Protein AF-A0A970Q7R3-F1 (afdb_monomer)

Radius of gyration: 31.43 Å; Cα contacts (8 Å, |Δi|>4): 121; chains: 1; bounding box: 67×38×110 Å

Mean predicted aligned error: 14.88 Å

Sequence (157 aa):
MLRWTADAVAFYLALYLVDSVVGGGFKIGAVWVAAVLAVILGLLNSLVRPLYRLKTKPGLAISEAIVTVLINVLVIQIFIWAGAPLSATGVVWVFAMAAFLTVLGGVINWLIGFNKKETPASRAREQRAARMQQPAARRGAEQAPDGRGAKAKQTVD

Secondary structure (DSSP, 8-state):
-HHHHHHHHHHHHHHHHHHHHHTTSEEES-HHHHHHHHHHHHHHHHHS--STTTTT-HHHHHHHHHHHHHHHHHHHHHHHHTT-SEEESSHHHHHHHHHHHHHHHHHHHHHHHTS----HHHHHHHHHHHHHHHHHHHHHHS---------------

Solvent-accessible surface area (backbone atoms only — not comparable to full-atom values): 8967 Å² total; per-residue (Å²): 106,71,65,36,53,51,37,19,53,49,40,30,53,48,50,52,48,46,37,68,68,52,77,65,45,41,43,67,76,37,73,67,56,43,48,52,49,10,48,53,49,13,48,54,55,60,66,52,79,74,63,85,47,45,86,81,41,51,70,63,46,50,53,51,50,52,50,49,27,52,51,42,30,50,53,53,49,49,41,43,73,70,66,44,61,42,50,56,75,42,71,68,44,44,48,52,50,18,46,49,53,44,51,52,45,50,50,51,49,49,61,60,57,66,65,73,71,78,52,68,66,54,57,54,49,50,52,50,52,55,58,70,60,54,68,63,68,58,59,66,70,73,64,64,77,82,82,77,71,92,81,88,86,81,79,88,131

Structure (mmCIF, N/CA/C/O backbone):
data_AF-A0A970Q7R3-F1
#
_entry.id   AF-A0A970Q7R3-F1
#
loop_
_atom_site.group_PDB
_atom_site.id
_atom_site.type_symbol
_atom_site.label_atom_id
_atom_site.label_alt_id
_atom_site.label_comp_id
_atom_site.label_asym_id
_atom_site.label_entity_id
_atom_site.label_seq_id
_atom_site.pdbx_PDB_ins_code
_atom_site.Cartn_x
_atom_site.Cartn_y
_atom_site.Cartn_z
_atom_site.occupancy
_atom_site.B_iso_or_equiv
_atom_site.auth_seq_id
_atom_site.auth_comp_id
_atom_site.auth_asym_id
_atom_site.auth_atom_id
_atom_site.pdbx_PDB_model_num
ATOM 1 N N . MET A 1 1 ? -5.370 -12.979 11.273 1.00 66.44 1 MET A N 1
ATOM 2 C CA . MET A 1 1 ? -5.081 -13.907 10.164 1.00 66.44 1 MET A CA 1
ATOM 3 C C . MET A 1 1 ? -5.930 -13.600 8.941 1.00 66.44 1 MET A C 1
ATOM 5 O O . MET A 1 1 ? -5.348 -13.116 7.989 1.00 66.44 1 MET A O 1
ATOM 9 N N . LEU A 1 2 ? -7.267 -13.713 8.983 1.00 71.31 2 LEU A N 1
ATOM 10 C CA . LEU A 1 2 ? -8.124 -13.443 7.808 1.00 71.31 2 LEU A CA 1
ATOM 11 C C . LEU A 1 2 ? -7.896 -12.063 7.147 1.00 71.31 2 LEU A C 1
ATOM 13 O O . LEU A 1 2 ? -7.827 -11.975 5.928 1.00 71.31 2 LEU A O 1
ATOM 17 N N . ARG A 1 3 ? -7.717 -11.001 7.951 1.00 71.81 3 ARG A N 1
ATOM 18 C CA . ARG A 1 3 ? -7.424 -9.644 7.450 1.00 71.81 3 ARG A CA 1
ATOM 19 C C . ARG A 1 3 ? -6.113 -9.570 6.667 1.00 71.81 3 ARG A C 1
ATOM 21 O O . ARG A 1 3 ? -6.100 -9.078 5.553 1.00 71.81 3 ARG A O 1
ATOM 28 N N . TRP A 1 4 ? -5.050 -10.130 7.236 1.00 78.19 4 TRP A N 1
ATOM 29 C CA . TRP A 1 4 ? -3.740 -10.176 6.594 1.00 78.19 4 TRP A CA 1
ATOM 30 C C . TRP A 1 4 ? -3.781 -10.943 5.269 1.00 78.19 4 TRP A C 1
ATOM 32 O O . TRP A 1 4 ? -3.223 -10.483 4.281 1.00 78.19 4 TRP A O 1
ATOM 42 N N . THR A 1 5 ? -4.481 -12.081 5.223 1.00 77.62 5 THR A N 1
ATOM 43 C CA . THR A 1 5 ? -4.635 -12.852 3.982 1.00 77.62 5 THR A CA 1
ATOM 44 C C . THR A 1 5 ? -5.401 -12.060 2.924 1.00 77.62 5 THR A C 1
ATOM 46 O O . THR A 1 5 ? -4.999 -12.062 1.767 1.00 77.62 5 THR A O 1
ATOM 49 N N . ALA A 1 6 ? -6.464 -11.347 3.310 1.00 77.81 6 ALA A N 1
ATOM 50 C CA . ALA A 1 6 ? -7.208 -10.483 2.396 1.00 77.81 6 ALA A CA 1
ATOM 51 C C . ALA A 1 6 ? -6.340 -9.332 1.856 1.00 77.81 6 ALA A C 1
ATOM 53 O O . ALA A 1 6 ? -6.348 -9.094 0.651 1.00 77.81 6 ALA A O 1
ATOM 54 N N . ASP A 1 7 ? -5.553 -8.679 2.718 1.00 78.38 7 ASP A N 1
ATOM 55 C CA . ASP A 1 7 ? -4.621 -7.617 2.318 1.00 78.38 7 ASP A CA 1
ATOM 56 C C . ASP A 1 7 ? -3.546 -8.153 1.359 1.00 78.38 7 ASP A C 1
ATOM 58 O O . ASP A 1 7 ? -3.303 -7.566 0.307 1.00 78.38 7 ASP A O 1
ATOM 62 N N . ALA A 1 8 ? -2.947 -9.306 1.671 1.00 79.62 8 ALA A N 1
ATOM 63 C CA . ALA A 1 8 ? -1.937 -9.933 0.823 1.00 79.62 8 ALA A CA 1
ATOM 64 C C . ALA A 1 8 ? -2.503 -10.328 -0.552 1.00 79.62 8 ALA A C 1
ATOM 66 O O . ALA A 1 8 ? -1.908 -10.019 -1.581 1.00 79.62 8 ALA A O 1
ATOM 67 N N . VAL A 1 9 ? -3.678 -10.963 -0.602 1.00 82.38 9 VAL A N 1
ATOM 68 C CA . VAL A 1 9 ? -4.317 -11.329 -1.878 1.00 82.38 9 VAL A CA 1
ATOM 69 C C . VAL A 1 9 ? -4.673 -10.081 -2.685 1.00 82.38 9 VAL A C 1
ATOM 71 O O . VAL A 1 9 ? -4.418 -10.031 -3.887 1.00 82.38 9 VAL A O 1
ATOM 74 N N . ALA A 1 10 ? -5.214 -9.050 -2.039 1.00 81.44 10 ALA A N 1
ATOM 75 C CA . ALA A 1 10 ? -5.575 -7.819 -2.723 1.00 81.44 10 ALA A CA 1
ATOM 76 C C . ALA A 1 10 ? -4.354 -7.070 -3.265 1.00 81.44 10 ALA A C 1
ATOM 78 O O . ALA A 1 10 ? -4.403 -6.581 -4.389 1.00 81.44 10 ALA A O 1
ATOM 79 N N . PHE A 1 11 ? -3.250 -7.011 -2.518 1.00 82.38 11 PHE A N 1
ATOM 80 C CA . PHE A 1 11 ? -2.015 -6.394 -3.001 1.00 82.38 11 PHE A CA 1
ATOM 81 C C . PHE A 1 11 ? -1.381 -7.165 -4.146 1.00 82.38 11 PHE A C 1
ATOM 83 O O . PHE A 1 11 ? -0.895 -6.541 -5.085 1.00 82.38 11 PHE A O 1
ATOM 90 N N . TYR A 1 12 ? -1.442 -8.495 -4.122 1.00 83.44 12 TYR A N 1
ATOM 91 C CA . TYR A 1 12 ? -0.996 -9.306 -5.250 1.00 83.44 12 TYR A CA 1
ATOM 92 C C . TYR A 1 12 ? -1.803 -8.988 -6.516 1.00 83.44 12 TYR A C 1
ATOM 94 O O . TYR A 1 12 ? -1.229 -8.688 -7.562 1.00 83.44 12 TYR A O 1
ATOM 102 N N . LEU A 1 13 ? -3.136 -8.975 -6.405 1.00 82.94 13 LEU A N 1
ATOM 103 C CA . LEU A 1 13 ? -4.022 -8.638 -7.522 1.00 82.94 13 LEU A CA 1
ATOM 104 C C . LEU A 1 13 ? -3.825 -7.197 -8.001 1.00 82.94 13 LEU A C 1
ATOM 106 O O . LEU A 1 13 ? -3.836 -6.945 -9.199 1.00 82.94 13 LEU A O 1
ATOM 110 N N . ALA A 1 14 ? -3.608 -6.257 -7.084 1.00 82.50 14 ALA A N 1
ATOM 111 C CA . ALA A 1 14 ? -3.346 -4.857 -7.392 1.00 82.50 14 ALA A CA 1
ATOM 112 C C . ALA A 1 14 ? -2.032 -4.664 -8.151 1.00 82.50 14 ALA A C 1
ATOM 114 O O . ALA A 1 14 ? -2.001 -3.942 -9.142 1.00 82.50 14 ALA A O 1
ATOM 115 N N . LEU A 1 15 ? -0.962 -5.330 -7.712 1.00 82.62 15 LEU A N 1
ATOM 116 C CA . LEU A 1 15 ? 0.332 -5.333 -8.393 1.00 82.62 15 LEU A CA 1
ATOM 117 C C . LEU A 1 15 ? 0.205 -5.902 -9.809 1.00 82.62 15 LEU A C 1
ATOM 119 O O . LEU A 1 15 ? 0.702 -5.294 -10.753 1.00 82.62 15 LEU A O 1
ATOM 123 N N . TYR A 1 16 ? -0.515 -7.015 -9.958 1.00 81.88 16 TYR A N 1
ATOM 124 C CA . TYR A 1 16 ? -0.771 -7.638 -11.255 1.00 81.88 16 TYR A CA 1
ATOM 125 C C . TYR A 1 16 ? -1.610 -6.746 -12.180 1.00 81.88 16 TYR A C 1
ATOM 127 O O . TYR A 1 16 ? -1.301 -6.587 -13.358 1.00 81.88 16 TYR A O 1
ATOM 135 N N . LEU A 1 17 ? -2.662 -6.121 -11.644 1.00 81.62 17 LEU A N 1
ATOM 136 C CA . LEU A 1 17 ? -3.526 -5.224 -12.406 1.00 81.62 17 LEU A CA 1
ATOM 137 C C . LEU A 1 17 ? -2.762 -3.981 -12.870 1.00 81.62 17 LEU A C 1
ATOM 139 O O . LEU A 1 17 ? -2.906 -3.568 -14.014 1.00 81.62 17 LEU A O 1
ATOM 143 N N . VAL A 1 18 ? -1.933 -3.397 -12.002 1.00 76.75 18 VAL A N 1
ATOM 144 C CA . VAL A 1 18 ? -1.115 -2.228 -12.342 1.00 76.75 18 VAL A CA 1
ATOM 145 C C . VAL A 1 18 ? -0.096 -2.575 -13.424 1.00 76.75 18 VAL A C 1
ATOM 147 O O . VAL A 1 18 ? -0.005 -1.842 -14.404 1.00 76.75 18 VAL A O 1
ATOM 150 N N . ASP A 1 19 ? 0.604 -3.702 -13.302 1.00 79.38 19 ASP A N 1
ATOM 151 C CA . ASP A 1 19 ? 1.531 -4.184 -14.335 1.00 79.38 19 ASP A CA 1
ATOM 152 C C . ASP A 1 19 ? 0.820 -4.382 -15.690 1.00 79.38 19 ASP A C 1
ATOM 154 O O . ASP A 1 19 ? 1.292 -3.914 -16.727 1.00 79.38 19 ASP A O 1
ATOM 158 N N . SER A 1 20 ? -0.382 -4.970 -15.670 1.00 77.81 20 SER A N 1
ATOM 159 C CA . SER A 1 20 ? -1.170 -5.241 -16.876 1.00 77.81 20 SER A CA 1
ATOM 160 C C . SER A 1 20 ? -1.806 -3.998 -17.513 1.00 77.81 20 SER A C 1
ATOM 162 O O . SER A 1 20 ? -1.964 -3.968 -18.732 1.00 77.81 20 SER A O 1
ATOM 164 N N . VAL A 1 21 ? -2.221 -3.000 -16.726 1.00 75.50 21 VAL A N 1
ATOM 165 C CA . VAL A 1 21 ? -2.967 -1.820 -17.214 1.00 75.50 21 VAL A CA 1
ATOM 166 C C . VAL A 1 21 ? -2.035 -0.664 -17.570 1.00 75.50 21 VAL A C 1
ATOM 168 O O . VAL A 1 21 ? -2.315 0.091 -18.498 1.00 75.50 21 VAL A O 1
ATOM 171 N N . VAL A 1 22 ? -0.924 -0.503 -16.849 1.00 71.69 22 VAL A N 1
ATOM 172 C CA . VAL A 1 22 ? -0.077 0.697 -16.948 1.00 71.69 22 VAL A CA 1
ATOM 173 C C . VAL A 1 22 ? 0.963 0.600 -18.073 1.00 71.69 22 VAL A C 1
ATOM 175 O O . VAL A 1 22 ? 1.642 1.582 -18.367 1.00 71.69 22 VAL A O 1
ATOM 178 N N . GLY A 1 23 ? 1.067 -0.542 -18.762 1.00 59.62 23 GLY A N 1
ATOM 179 C CA . GLY A 1 23 ? 1.684 -0.645 -20.093 1.00 59.62 23 GLY A CA 1
ATOM 180 C C . GLY A 1 23 ? 3.129 -0.134 -20.212 1.00 59.62 23 GLY A C 1
ATOM 181 O O . GLY A 1 23 ? 3.581 0.162 -21.314 1.00 59.62 23 GLY A O 1
ATOM 182 N N . GLY A 1 24 ? 3.866 0.007 -19.103 1.00 65.12 24 GLY A N 1
ATOM 183 C CA . GLY A 1 24 ? 5.233 0.533 -19.126 1.00 65.12 24 GLY A CA 1
ATOM 184 C C . GLY A 1 24 ? 5.709 1.253 -17.867 1.00 65.12 24 GLY A C 1
ATOM 185 O O . GLY A 1 24 ? 6.900 1.169 -17.578 1.00 65.12 24 GLY A O 1
ATOM 186 N N . GLY A 1 25 ? 4.810 1.916 -17.126 1.00 71.06 25 GLY A N 1
ATOM 187 C CA . GLY A 1 25 ? 5.148 2.772 -15.970 1.00 71.06 25 GLY A CA 1
ATOM 188 C C . GLY A 1 25 ? 5.745 2.037 -14.761 1.00 71.06 25 GLY A C 1
ATOM 189 O O . GLY A 1 25 ? 6.640 2.539 -14.076 1.00 71.06 25 GLY A O 1
ATOM 190 N N . PHE A 1 26 ? 5.258 0.823 -14.515 1.00 72.88 26 PHE A N 1
ATOM 191 C CA . PHE A 1 26 ? 5.696 -0.071 -13.450 1.00 72.88 26 PHE A CA 1
ATOM 192 C C . PHE A 1 26 ? 5.666 -1.492 -14.005 1.00 72.88 26 PHE A C 1
ATOM 194 O O . PHE A 1 26 ? 4.624 -1.919 -14.494 1.00 72.88 26 PHE A O 1
ATOM 201 N N . LYS A 1 27 ? 6.812 -2.177 -13.993 1.00 77.00 27 LYS A N 1
ATOM 202 C CA . LYS A 1 27 ? 6.977 -3.517 -14.555 1.00 77.00 27 LYS A CA 1
ATOM 203 C C . LYS A 1 27 ? 7.426 -4.502 -13.495 1.00 77.00 27 LYS A C 1
ATOM 205 O O . LYS A 1 27 ? 8.423 -4.269 -12.805 1.00 77.00 27 LYS A O 1
ATOM 210 N N . ILE A 1 28 ? 6.731 -5.626 -13.425 1.00 76.00 28 ILE A N 1
ATOM 211 C CA . ILE A 1 28 ? 7.079 -6.759 -12.578 1.00 76.00 28 ILE A CA 1
ATOM 212 C C . ILE A 1 28 ? 7.583 -7.879 -13.486 1.00 76.00 28 ILE A C 1
ATOM 214 O O . ILE A 1 28 ? 6.817 -8.615 -14.095 1.00 76.00 28 ILE A O 1
ATOM 218 N N . GLY A 1 29 ? 8.902 -8.028 -13.570 1.00 73.06 29 GLY A N 1
ATOM 219 C CA . GLY A 1 29 ? 9.541 -9.059 -14.388 1.00 73.06 29 GLY A CA 1
ATOM 220 C C . GLY A 1 29 ? 9.370 -10.480 -13.841 1.00 73.06 29 GLY A C 1
ATOM 221 O O . GLY A 1 29 ? 9.630 -11.435 -14.567 1.00 73.06 29 GLY A O 1
ATOM 222 N N . ALA A 1 30 ? 8.939 -10.649 -12.583 1.00 78.81 30 ALA A N 1
ATOM 223 C CA . ALA A 1 30 ? 8.655 -11.969 -12.030 1.00 78.81 30 ALA A CA 1
ATOM 224 C C . ALA A 1 30 ? 7.497 -11.985 -11.022 1.00 78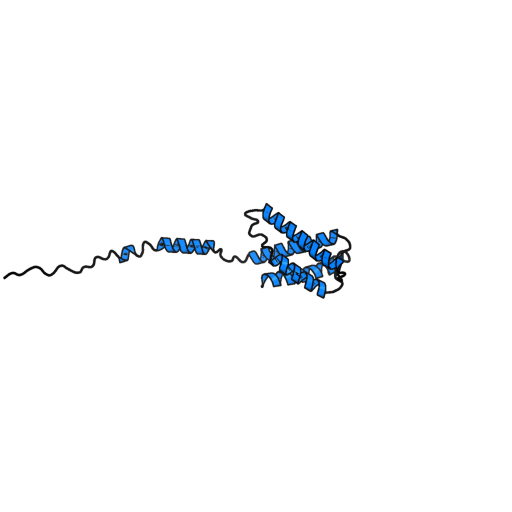.81 30 ALA A C 1
ATOM 226 O O . ALA A 1 30 ? 7.492 -11.259 -10.027 1.00 78.81 30 ALA A O 1
ATOM 227 N N . VAL A 1 31 ? 6.561 -12.915 -11.233 1.00 75.56 31 VAL A N 1
ATOM 228 C CA . VAL A 1 31 ? 5.351 -13.107 -10.412 1.00 75.56 31 VAL A CA 1
ATOM 229 C C . VAL A 1 31 ? 5.673 -13.334 -8.928 1.00 75.56 31 VAL A C 1
ATOM 231 O O . VAL A 1 31 ? 4.953 -12.858 -8.050 1.00 75.56 31 VAL A O 1
ATOM 234 N N . TRP A 1 32 ? 6.786 -14.009 -8.621 1.00 74.00 32 TRP A N 1
ATOM 235 C CA . TRP A 1 32 ? 7.195 -14.260 -7.236 1.00 74.00 32 TRP A CA 1
ATOM 236 C C . TRP A 1 32 ? 7.545 -12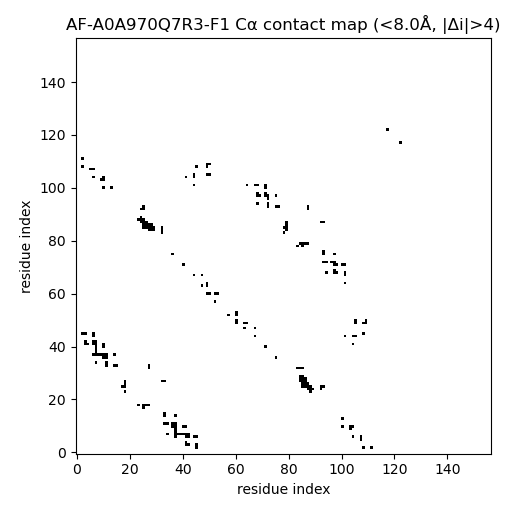.970 -6.477 1.00 74.00 32 TRP A C 1
ATOM 238 O O . TRP A 1 32 ? 7.300 -12.894 -5.276 1.00 74.00 32 TRP A O 1
ATOM 248 N N . VAL A 1 33 ? 8.041 -11.928 -7.158 1.00 75.88 33 VAL A N 1
ATOM 249 C CA . VAL A 1 33 ? 8.316 -10.626 -6.526 1.00 75.88 33 VAL A CA 1
ATOM 250 C C . VAL A 1 33 ? 7.020 -9.930 -6.143 1.00 75.88 33 VAL A C 1
ATOM 252 O O . VAL A 1 33 ? 6.933 -9.387 -5.043 1.00 75.88 33 VAL A O 1
ATOM 255 N N . ALA A 1 34 ? 5.991 -10.003 -6.995 1.00 78.19 34 ALA A N 1
ATOM 256 C CA . ALA A 1 34 ? 4.666 -9.498 -6.647 1.00 78.19 34 ALA A CA 1
ATOM 257 C C . ALA A 1 34 ? 4.108 -10.210 -5.409 1.00 78.19 34 ALA A C 1
ATOM 259 O O . ALA A 1 34 ? 3.563 -9.555 -4.526 1.00 78.19 34 ALA A O 1
ATOM 260 N N . ALA A 1 35 ? 4.287 -11.530 -5.307 1.00 75.44 35 ALA A N 1
ATOM 261 C CA . ALA A 1 35 ? 3.846 -12.299 -4.146 1.00 75.44 35 ALA A CA 1
ATOM 262 C C . ALA A 1 35 ? 4.590 -11.895 -2.860 1.00 75.44 35 ALA A C 1
ATOM 264 O O . ALA A 1 35 ? 3.958 -11.669 -1.830 1.00 75.44 35 ALA A O 1
ATOM 265 N N . VAL A 1 36 ? 5.917 -11.741 -2.915 1.00 77.50 36 VAL A N 1
ATOM 266 C CA . VAL A 1 36 ? 6.724 -11.311 -1.760 1.00 77.50 36 VAL A CA 1
ATOM 267 C C . VAL A 1 36 ? 6.363 -9.888 -1.328 1.00 77.50 36 VAL A C 1
ATOM 269 O O . VAL A 1 36 ? 6.132 -9.649 -0.142 1.00 77.50 36 VAL A O 1
ATOM 272 N N . LEU A 1 37 ? 6.244 -8.952 -2.276 1.00 79.25 37 LEU A N 1
ATOM 273 C CA . LEU A 1 37 ? 5.800 -7.584 -1.997 1.00 79.25 37 LEU A CA 1
ATOM 274 C C . LEU A 1 37 ? 4.406 -7.572 -1.380 1.00 79.25 37 LEU A C 1
ATOM 276 O O . LEU A 1 37 ? 4.192 -6.903 -0.376 1.00 79.25 37 LEU A O 1
ATOM 280 N N . ALA A 1 38 ? 3.474 -8.343 -1.931 1.00 80.62 38 ALA A N 1
ATOM 281 C CA . ALA A 1 38 ? 2.118 -8.432 -1.418 1.00 80.62 38 ALA A CA 1
ATOM 282 C C . ALA A 1 38 ? 2.068 -8.972 0.018 1.00 80.62 38 ALA A C 1
ATOM 284 O O . ALA A 1 38 ? 1.308 -8.464 0.839 1.00 80.62 38 ALA A O 1
ATOM 285 N N . VAL A 1 39 ? 2.914 -9.948 0.354 1.00 77.38 39 VAL A N 1
ATOM 286 C CA . VAL A 1 39 ? 3.032 -10.481 1.717 1.00 77.38 39 VAL A CA 1
ATOM 287 C C . VAL A 1 39 ? 3.603 -9.441 2.682 1.00 77.38 39 VAL A C 1
ATOM 289 O O . VAL A 1 39 ? 3.038 -9.239 3.759 1.00 77.38 39 VAL A O 1
ATOM 292 N N . ILE A 1 40 ? 4.694 -8.765 2.305 1.00 78.25 40 ILE A N 1
ATOM 293 C CA . ILE A 1 40 ? 5.357 -7.753 3.142 1.00 78.25 40 ILE A CA 1
ATOM 294 C C . ILE A 1 40 ? 4.437 -6.550 3.348 1.00 78.25 40 ILE A C 1
ATOM 296 O O . ILE A 1 40 ? 4.197 -6.139 4.482 1.00 78.25 40 ILE A O 1
ATOM 300 N N . LEU A 1 41 ? 3.879 -6.014 2.264 1.00 78.50 41 LEU A N 1
ATOM 301 C CA . LEU A 1 41 ? 2.956 -4.887 2.308 1.00 78.50 41 LEU A CA 1
ATOM 302 C C . LEU A 1 41 ? 1.671 -5.268 3.038 1.00 78.50 41 LEU A C 1
ATOM 304 O O . LEU A 1 41 ? 1.195 -4.498 3.864 1.00 78.50 41 LEU A O 1
ATOM 308 N N . GLY A 1 42 ? 1.145 -6.475 2.809 1.00 73.12 42 GLY A N 1
ATOM 309 C CA . GLY A 1 42 ? -0.032 -7.006 3.500 1.00 73.12 42 GLY A CA 1
ATOM 310 C C . GLY A 1 42 ? 0.193 -7.097 5.003 1.00 73.12 42 GLY A C 1
ATOM 311 O O . GLY A 1 42 ? -0.682 -6.754 5.797 1.00 73.12 42 GLY A O 1
ATOM 312 N N . LEU A 1 43 ? 1.400 -7.491 5.415 1.00 73.38 43 LEU A N 1
ATOM 313 C CA . LEU A 1 43 ? 1.800 -7.519 6.817 1.00 73.38 43 LEU A CA 1
ATOM 314 C C . LEU A 1 43 ? 1.916 -6.111 7.405 1.00 73.38 43 LEU A C 1
ATOM 316 O O . LEU A 1 43 ? 1.302 -5.841 8.436 1.00 73.38 43 LEU A O 1
ATOM 320 N N . LEU A 1 44 ? 2.650 -5.213 6.743 1.00 71.06 44 LEU A N 1
ATOM 321 C CA . LEU A 1 44 ? 2.823 -3.825 7.176 1.00 71.06 44 LEU A CA 1
ATOM 322 C C . LEU A 1 44 ? 1.472 -3.123 7.318 1.00 71.06 44 LEU A C 1
ATOM 324 O O . LEU A 1 44 ? 1.178 -2.528 8.352 1.00 71.06 44 LEU A O 1
ATOM 328 N N . ASN A 1 45 ? 0.606 -3.279 6.325 1.00 72.06 45 ASN A N 1
ATOM 329 C CA . ASN A 1 45 ? -0.700 -2.647 6.298 1.00 72.06 45 ASN A CA 1
ATOM 330 C C . ASN A 1 45 ? -1.687 -3.280 7.298 1.00 72.06 45 ASN A C 1
ATOM 332 O O . ASN A 1 45 ? -2.523 -2.583 7.872 1.00 72.06 45 ASN A O 1
ATOM 336 N N . SER A 1 46 ? -1.539 -4.575 7.601 1.00 66.12 46 SER A N 1
ATOM 337 C CA . SER A 1 46 ? -2.253 -5.229 8.702 1.00 66.12 46 SER A CA 1
ATOM 338 C C . SER A 1 46 ? -1.745 -4.794 10.086 1.00 66.12 46 SER A C 1
ATOM 340 O O . SER A 1 46 ? -2.459 -5.013 11.071 1.00 66.12 46 SER A O 1
ATOM 342 N N . LEU A 1 47 ? -0.539 -4.234 10.218 1.00 64.50 47 LEU A N 1
ATOM 343 C CA . LEU A 1 47 ? -0.029 -3.719 11.496 1.00 64.50 47 LEU A CA 1
ATOM 344 C C . LEU A 1 47 ? -0.538 -2.312 11.794 1.00 64.50 47 LEU A C 1
ATOM 346 O O . LEU A 1 47 ? -0.852 -2.001 12.947 1.00 64.50 47 LEU A O 1
ATOM 350 N N . VAL A 1 48 ? -0.659 -1.484 10.762 1.00 60.59 48 VAL A N 1
ATOM 351 C CA . VAL A 1 48 ? -1.286 -0.172 10.881 1.00 60.59 48 VAL A CA 1
ATOM 352 C C . VAL A 1 48 ? -2.739 -0.409 11.320 1.00 60.59 48 VAL A C 1
ATOM 354 O O . VAL A 1 48 ? -3.423 -1.324 10.847 1.00 60.59 48 VAL A O 1
ATOM 357 N N . ARG A 1 49 ? -3.243 0.360 12.289 1.00 59.62 49 ARG A N 1
ATOM 358 C CA . ARG A 1 49 ? -4.653 0.293 12.717 1.00 59.62 49 ARG A CA 1
ATOM 359 C C . ARG A 1 49 ? -5.385 1.484 12.103 1.00 59.62 49 ARG A C 1
ATOM 361 O O . ARG A 1 49 ? -5.822 2.361 12.853 1.00 59.62 49 ARG A O 1
ATOM 368 N N . PRO A 1 50 ? -5.557 1.558 10.770 1.00 58.09 50 PRO A N 1
ATOM 369 C CA . PRO A 1 50 ? -6.072 2.772 10.198 1.00 58.09 50 PRO A CA 1
ATOM 370 C C . PRO A 1 50 ? -7.581 2.842 10.450 1.00 58.09 50 PRO A C 1
ATOM 372 O O . PRO A 1 50 ? -8.309 1.848 10.443 1.00 58.09 50 PRO A O 1
ATOM 375 N N . LEU A 1 51 ? -8.037 4.068 10.673 1.00 54.00 51 LEU A N 1
ATOM 376 C CA . LEU A 1 51 ? -9.418 4.542 10.558 1.00 54.00 51 LEU A CA 1
ATOM 377 C C . LEU A 1 51 ? -10.376 4.429 11.748 1.00 54.00 51 LEU A C 1
ATOM 379 O O . LEU A 1 51 ? -11.287 5.254 11.803 1.00 54.00 51 LEU A O 1
ATOM 383 N N . TYR A 1 52 ? -10.179 3.587 12.769 1.00 50.53 52 TYR A N 1
ATOM 384 C CA . TYR A 1 52 ? -11.104 3.649 13.926 1.00 50.53 52 TYR A CA 1
ATOM 385 C C . TYR A 1 52 ? -11.004 4.975 14.705 1.00 50.53 52 TYR A C 1
ATOM 387 O O . TYR A 1 52 ? -11.937 5.366 15.409 1.00 50.53 52 TYR A O 1
ATOM 395 N N . ARG A 1 53 ? -9.880 5.693 14.563 1.00 52.34 53 ARG A N 1
ATOM 396 C CA . ARG A 1 53 ? -9.635 6.999 15.194 1.00 52.34 53 ARG A CA 1
ATOM 397 C C . ARG A 1 53 ? -9.881 8.203 14.286 1.00 52.34 53 ARG A C 1
ATOM 399 O O . ARG A 1 53 ? -9.773 9.325 14.774 1.00 52.34 53 ARG A O 1
ATOM 406 N N . LEU A 1 54 ? -10.283 8.007 13.023 1.00 54.56 54 LEU A N 1
ATOM 407 C CA . LEU A 1 54 ? -10.549 9.124 12.100 1.00 54.56 54 LEU A CA 1
ATOM 408 C C . LEU A 1 54 ? -11.618 10.074 12.665 1.00 54.56 54 LEU A C 1
ATOM 410 O O . LEU A 1 54 ? -11.527 11.288 12.526 1.00 54.56 54 LEU A O 1
ATOM 414 N N . LYS A 1 55 ? -12.593 9.503 13.383 1.00 55.56 55 LYS A N 1
ATOM 415 C CA . LYS A 1 55 ? -13.711 10.232 13.987 1.00 55.56 55 LYS A CA 1
ATOM 416 C C . LYS A 1 55 ? -13.343 11.020 15.251 1.00 55.56 55 LYS A C 1
ATOM 418 O O . LYS A 1 55 ? -14.105 11.890 15.648 1.00 55.56 55 LYS A O 1
ATOM 423 N N . THR A 1 56 ? -12.226 10.698 15.909 1.00 65.50 56 THR A N 1
ATOM 424 C CA . THR A 1 56 ? -11.814 11.329 17.179 1.00 65.50 56 THR A CA 1
ATOM 425 C C . THR A 1 56 ? -10.555 12.181 17.059 1.00 65.50 56 THR A C 1
ATOM 427 O O . THR A 1 56 ? -10.439 13.159 17.791 1.00 65.50 56 THR A O 1
ATOM 430 N N . LYS A 1 57 ? -9.610 11.842 16.168 1.00 70.12 57 LYS A N 1
ATOM 431 C CA . LYS A 1 57 ? -8.350 12.580 15.960 1.00 70.12 57 LYS A CA 1
ATOM 432 C C . LYS A 1 57 ? -7.898 12.507 14.488 1.00 70.12 57 LYS A C 1
ATOM 434 O O . LYS A 1 57 ? -7.035 11.687 14.167 1.00 70.12 57 LYS A O 1
ATOM 439 N N . PRO A 1 58 ? -8.438 13.355 13.592 1.00 68.94 58 PRO A N 1
ATOM 440 C CA . PRO A 1 58 ? -8.143 13.291 12.157 1.00 68.94 58 PRO A CA 1
ATOM 441 C C . PRO A 1 58 ? -6.662 13.539 11.836 1.00 68.94 58 PRO A C 1
ATOM 443 O O . PRO A 1 58 ? -6.097 12.828 11.013 1.00 68.94 58 PRO A O 1
ATOM 446 N N . GLY A 1 59 ? -5.995 14.464 12.539 1.00 70.69 59 GLY A N 1
ATOM 447 C CA . GLY A 1 59 ? -4.576 14.764 12.295 1.00 70.69 59 GLY A CA 1
ATOM 448 C C . GLY A 1 59 ? -3.644 13.569 12.528 1.00 70.69 59 GLY A C 1
ATOM 449 O O . GLY A 1 59 ? -2.727 13.337 11.748 1.00 70.69 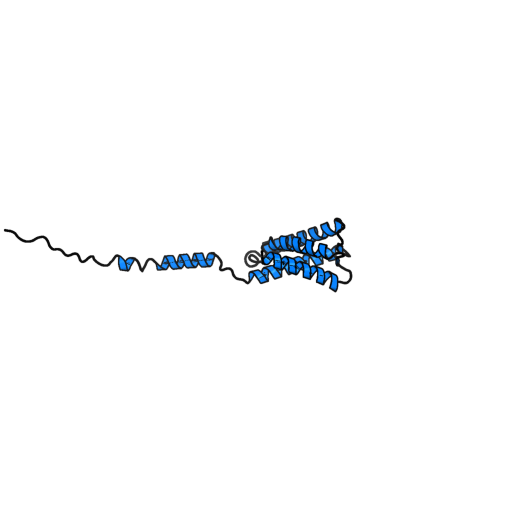59 GLY A O 1
ATOM 450 N N . LEU A 1 60 ? -3.932 12.758 13.549 1.00 70.06 60 LEU A N 1
ATOM 451 C CA . LEU A 1 60 ? -3.124 11.584 13.899 1.00 70.06 60 LEU A CA 1
ATOM 452 C C . LEU A 1 60 ? -3.288 10.452 12.872 1.00 70.06 60 LEU A C 1
ATOM 454 O O . LEU A 1 60 ? -2.345 9.723 12.579 1.00 70.06 60 LEU A O 1
ATOM 458 N N . ALA A 1 61 ? -4.481 10.339 12.287 1.00 69.31 61 ALA A N 1
ATOM 459 C CA . ALA A 1 61 ? -4.747 9.379 11.226 1.00 69.31 61 ALA A CA 1
ATOM 460 C C . ALA A 1 61 ? -4.113 9.795 9.889 1.00 69.31 61 ALA A C 1
ATOM 462 O O . ALA A 1 61 ? -3.632 8.937 9.155 1.00 69.31 61 ALA A O 1
ATOM 463 N N . ILE A 1 62 ? -4.065 11.098 9.589 1.00 73.75 62 ILE A N 1
ATOM 464 C CA . ILE A 1 62 ? -3.363 11.612 8.405 1.00 73.75 62 ILE A CA 1
ATOM 465 C C . ILE A 1 62 ? -1.862 11.341 8.525 1.00 73.75 62 ILE A C 1
ATOM 467 O O . ILE A 1 62 ? -1.268 10.826 7.582 1.00 73.75 62 ILE A O 1
ATOM 471 N N . SER A 1 63 ? -1.249 11.604 9.686 1.00 75.38 63 SER A N 1
ATOM 472 C CA . SER A 1 63 ? 0.170 11.283 9.890 1.00 75.38 63 SER A CA 1
ATOM 473 C C . SER A 1 63 ? 0.452 9.786 9.757 1.00 75.38 63 SER A C 1
ATOM 475 O O . SER A 1 63 ? 1.445 9.408 9.147 1.00 75.38 63 SER A O 1
ATOM 477 N N . GLU A 1 64 ? -0.435 8.926 10.268 1.00 74.81 64 GLU A N 1
ATOM 478 C CA . GLU A 1 64 ? -0.296 7.469 10.149 1.00 74.81 64 GLU A CA 1
ATOM 479 C C . GLU A 1 64 ? -0.398 7.015 8.682 1.00 74.81 64 GLU A C 1
ATOM 481 O O . GLU A 1 64 ? 0.410 6.204 8.227 1.00 74.81 64 GLU A O 1
ATOM 486 N N . ALA A 1 65 ? -1.316 7.600 7.905 1.00 74.00 65 ALA A N 1
ATOM 487 C CA . ALA A 1 65 ? -1.428 7.340 6.472 1.00 74.00 65 ALA A CA 1
ATOM 488 C C . ALA A 1 65 ? -0.171 7.782 5.708 1.00 74.00 65 ALA A C 1
ATOM 490 O O . ALA A 1 65 ? 0.364 7.002 4.925 1.00 74.00 65 ALA A O 1
ATOM 491 N N . ILE A 1 66 ? 0.345 8.988 5.971 1.00 80.06 66 ILE A N 1
ATOM 492 C CA . ILE A 1 66 ? 1.569 9.498 5.331 1.00 80.06 66 ILE A CA 1
ATOM 493 C C . ILE A 1 66 ? 2.760 8.592 5.650 1.00 80.06 66 ILE A C 1
ATOM 495 O O . ILE A 1 66 ? 3.487 8.199 4.742 1.00 80.06 66 ILE A O 1
ATOM 499 N N . VAL A 1 67 ? 2.940 8.211 6.916 1.00 82.56 67 VAL A N 1
ATOM 500 C CA . VAL A 1 67 ? 4.010 7.288 7.325 1.00 82.56 67 VAL A CA 1
ATOM 501 C C . VAL A 1 67 ? 3.874 5.946 6.606 1.00 82.56 67 VAL A C 1
ATOM 503 O O . VAL A 1 67 ? 4.869 5.412 6.127 1.00 82.56 67 VAL A O 1
ATOM 506 N N . THR A 1 68 ? 2.653 5.430 6.460 1.00 79.88 68 THR A N 1
ATOM 507 C CA . THR A 1 68 ? 2.401 4.175 5.735 1.00 79.88 68 THR A CA 1
ATOM 508 C C . THR A 1 68 ? 2.778 4.294 4.257 1.00 79.88 68 THR A C 1
ATOM 510 O O . THR A 1 68 ? 3.467 3.418 3.736 1.00 79.88 68 THR A O 1
ATOM 513 N N . VAL A 1 69 ? 2.413 5.399 3.592 1.00 81.50 69 VAL A N 1
ATOM 514 C CA . VAL A 1 69 ? 2.843 5.672 2.209 1.00 81.50 69 VAL A CA 1
ATOM 515 C C . VAL A 1 69 ? 4.367 5.709 2.121 1.00 81.50 69 VAL A C 1
ATOM 517 O O . VAL A 1 69 ? 4.932 5.053 1.253 1.00 81.50 69 VAL A O 1
ATOM 520 N N . LEU A 1 70 ? 5.042 6.429 3.022 1.00 84.81 70 LEU A N 1
ATOM 521 C CA . LEU A 1 70 ? 6.504 6.546 3.016 1.00 84.81 70 LEU A CA 1
ATOM 522 C C . LEU A 1 70 ? 7.198 5.196 3.222 1.00 84.81 70 LEU A C 1
ATOM 524 O O . LEU A 1 70 ? 8.167 4.899 2.527 1.00 84.81 70 LEU A O 1
ATOM 528 N N . ILE A 1 71 ? 6.687 4.359 4.128 1.00 84.06 71 ILE A N 1
ATOM 529 C CA . ILE A 1 71 ? 7.190 2.995 4.325 1.00 84.06 71 ILE A CA 1
ATOM 530 C C . ILE A 1 71 ? 6.986 2.171 3.050 1.00 84.06 71 ILE A C 1
ATOM 532 O O . ILE A 1 71 ? 7.915 1.505 2.605 1.00 84.06 71 ILE A O 1
ATOM 536 N N . ASN A 1 72 ? 5.809 2.245 2.425 1.00 85.19 72 ASN A N 1
ATOM 537 C CA . ASN A 1 72 ? 5.520 1.511 1.193 1.00 85.19 72 ASN A CA 1
ATOM 538 C C . ASN A 1 72 ? 6.424 1.959 0.033 1.00 85.19 72 ASN A C 1
ATOM 540 O O . ASN A 1 72 ? 6.944 1.112 -0.693 1.00 85.19 72 ASN A O 1
ATOM 544 N N . VAL A 1 73 ? 6.676 3.267 -0.105 1.00 85.25 73 VAL A N 1
ATOM 545 C CA . VAL A 1 73 ? 7.657 3.816 -1.058 1.00 85.25 73 VAL A CA 1
ATOM 546 C C . VAL A 1 73 ? 9.039 3.240 -0.781 1.00 85.25 73 VAL A C 1
ATOM 548 O O . VAL A 1 73 ? 9.686 2.749 -1.701 1.00 85.25 73 VAL A O 1
ATOM 551 N N . LEU A 1 74 ? 9.481 3.269 0.479 1.00 86.25 74 LEU A N 1
ATOM 552 C CA . LEU A 1 74 ? 10.803 2.788 0.866 1.00 86.25 74 LEU A CA 1
ATOM 553 C C . LEU A 1 74 ? 10.968 1.295 0.571 1.00 86.25 74 LEU A C 1
ATOM 555 O O . LEU A 1 74 ? 11.990 0.896 0.023 1.00 86.25 74 LEU A O 1
ATOM 559 N N . VAL A 1 75 ? 9.957 0.477 0.876 1.00 84.94 75 VAL A N 1
ATOM 560 C CA . VAL A 1 75 ? 9.963 -0.959 0.568 1.00 84.94 75 VAL A CA 1
ATOM 561 C C . VAL A 1 75 ? 10.100 -1.171 -0.935 1.00 84.94 75 VAL A C 1
ATOM 563 O O . VAL A 1 75 ? 11.020 -1.860 -1.361 1.00 84.94 75 VAL A O 1
ATOM 566 N N . ILE A 1 76 ? 9.251 -0.543 -1.754 1.00 82.88 76 ILE A N 1
ATOM 567 C CA . ILE A 1 76 ? 9.331 -0.685 -3.215 1.00 82.88 76 ILE A CA 1
ATOM 568 C C . ILE A 1 76 ? 10.707 -0.230 -3.724 1.00 82.88 76 ILE A C 1
ATOM 570 O O . ILE A 1 76 ? 11.325 -0.923 -4.530 1.00 82.88 76 ILE A O 1
ATOM 574 N N . GLN A 1 77 ? 11.225 0.888 -3.213 1.00 85.19 77 GLN A N 1
ATOM 575 C CA . GLN A 1 77 ? 12.524 1.426 -3.605 1.00 85.19 77 GLN A CA 1
ATOM 576 C C . GLN A 1 77 ? 13.684 0.484 -3.255 1.00 85.19 77 GLN A C 1
ATOM 578 O O . GLN A 1 77 ? 14.586 0.309 -4.071 1.00 85.19 77 GLN A O 1
ATOM 583 N N . ILE A 1 78 ? 13.651 -0.157 -2.081 1.00 85.19 78 ILE A N 1
ATOM 584 C CA . ILE A 1 78 ? 14.646 -1.161 -1.680 1.00 85.19 78 ILE A CA 1
ATOM 585 C C . ILE A 1 78 ? 14.639 -2.337 -2.659 1.00 85.19 78 ILE A C 1
ATOM 587 O O . ILE A 1 78 ? 15.707 -2.791 -3.054 1.00 85.19 78 ILE A O 1
ATOM 591 N N . PHE A 1 79 ? 13.467 -2.806 -3.097 1.00 83.19 79 PHE A N 1
ATOM 592 C CA . PHE A 1 79 ? 13.381 -3.894 -4.077 1.00 83.19 79 PHE A CA 1
ATOM 593 C C . PHE A 1 79 ? 13.952 -3.494 -5.443 1.00 83.19 79 PHE A C 1
ATOM 595 O O . PHE A 1 79 ? 14.651 -4.296 -6.063 1.00 83.19 79 PHE A O 1
ATOM 602 N N . ILE A 1 80 ? 13.716 -2.255 -5.886 1.00 82.12 80 ILE A N 1
ATOM 603 C CA . ILE A 1 80 ? 14.314 -1.722 -7.121 1.00 82.12 80 ILE A CA 1
ATOM 604 C C . ILE A 1 80 ? 15.845 -1.662 -6.989 1.00 82.12 80 ILE A C 1
ATOM 606 O O . ILE A 1 80 ? 16.559 -2.107 -7.883 1.00 82.12 80 ILE A O 1
ATOM 610 N N . TRP A 1 81 ? 16.368 -1.154 -5.868 1.00 85.69 81 TRP A N 1
ATOM 611 C CA . TRP A 1 81 ? 17.815 -1.080 -5.619 1.00 85.69 81 TRP A CA 1
ATOM 612 C C . TRP A 1 81 ? 18.483 -2.439 -5.439 1.00 85.69 81 TRP A C 1
ATOM 614 O O . TRP A 1 81 ? 19.620 -2.616 -5.866 1.00 85.69 81 TRP A O 1
ATOM 624 N N . ALA A 1 82 ? 17.782 -3.407 -4.852 1.00 83.88 82 ALA A N 1
ATOM 625 C CA . ALA A 1 82 ? 18.263 -4.776 -4.707 1.00 83.88 82 ALA A CA 1
ATOM 626 C C . ALA A 1 82 ? 18.370 -5.519 -6.052 1.00 83.88 82 ALA A C 1
ATOM 628 O O . ALA A 1 82 ? 18.779 -6.678 -6.072 1.00 83.88 82 ALA A O 1
ATOM 629 N N . GLY A 1 83 ? 17.987 -4.885 -7.168 1.00 77.12 83 GLY A N 1
ATOM 630 C CA . GLY A 1 83 ? 18.002 -5.507 -8.487 1.00 77.12 83 GLY A CA 1
ATOM 631 C C . GLY A 1 83 ? 16.964 -6.617 -8.622 1.00 77.12 83 GLY A C 1
ATOM 632 O O . GLY A 1 83 ? 17.125 -7.508 -9.456 1.00 77.12 83 GLY A O 1
ATOM 633 N N . ALA A 1 84 ? 15.901 -6.593 -7.806 1.00 79.06 84 ALA A N 1
ATOM 634 C CA . ALA A 1 84 ? 14.769 -7.478 -8.032 1.00 79.06 84 ALA A CA 1
ATOM 635 C C . ALA A 1 84 ? 14.210 -7.218 -9.445 1.00 79.06 84 ALA A C 1
ATOM 637 O O . ALA A 1 84 ? 14.361 -6.106 -9.958 1.00 79.06 84 ALA A O 1
ATOM 638 N N . PRO A 1 85 ? 13.544 -8.196 -10.085 1.00 82.56 85 PRO A N 1
ATOM 639 C CA . PRO A 1 85 ? 12.852 -8.003 -11.360 1.00 82.56 85 PRO A CA 1
ATOM 640 C C . PRO A 1 85 ? 11.601 -7.124 -11.168 1.00 82.56 85 PRO A C 1
ATOM 642 O O . PRO A 1 85 ? 10.466 -7.547 -11.364 1.00 82.56 85 PRO A O 1
ATOM 645 N N . LEU A 1 86 ? 11.828 -5.891 -10.732 1.00 79.31 86 LEU A N 1
ATOM 646 C CA . LEU A 1 86 ? 10.886 -4.832 -10.449 1.00 79.31 86 LEU A CA 1
ATOM 647 C C . LEU A 1 86 ? 11.513 -3.551 -10.993 1.00 79.31 86 LEU A C 1
ATOM 649 O O . LEU A 1 86 ? 12.639 -3.199 -10.646 1.00 79.31 86 LEU A O 1
ATOM 653 N N . SER A 1 87 ? 10.815 -2.850 -11.871 1.00 79.25 87 SER A N 1
ATOM 654 C CA . SER A 1 87 ? 11.323 -1.608 -12.449 1.00 79.25 87 SER A CA 1
ATOM 655 C C . SER A 1 87 ? 10.208 -0.589 -12.565 1.00 79.25 87 SER A C 1
ATOM 657 O O . SER A 1 87 ? 9.095 -0.912 -12.969 1.00 79.25 87 SER A O 1
ATOM 659 N N . ALA A 1 88 ? 10.515 0.656 -12.225 1.00 80.94 88 ALA A N 1
ATOM 660 C CA . ALA A 1 88 ? 9.617 1.788 -12.390 1.00 80.94 88 ALA A CA 1
ATOM 661 C C . ALA A 1 88 ? 10.259 2.783 -13.357 1.00 80.94 88 ALA A C 1
ATOM 663 O O . ALA A 1 88 ? 11.457 3.044 -13.267 1.00 80.94 88 ALA A O 1
ATOM 664 N N . THR A 1 89 ? 9.473 3.367 -14.264 1.00 83.12 89 THR A N 1
ATOM 665 C CA . THR A 1 89 ? 9.982 4.348 -15.243 1.00 83.12 89 THR A CA 1
ATOM 666 C C . THR A 1 89 ? 10.471 5.635 -14.574 1.00 83.12 89 THR A C 1
ATOM 668 O O . THR A 1 89 ? 11.245 6.387 -15.155 1.00 83.12 89 THR A O 1
ATOM 671 N N . GLY A 1 90 ? 10.036 5.903 -13.340 1.00 81.31 90 GLY A N 1
ATOM 672 C CA . GLY A 1 90 ? 10.508 7.030 -12.549 1.00 81.31 90 GLY A CA 1
ATOM 673 C C . GLY A 1 90 ? 9.994 6.992 -11.115 1.00 81.31 90 GLY A C 1
ATOM 674 O O . GLY A 1 90 ? 9.064 6.255 -10.787 1.00 81.31 90 GLY A O 1
ATOM 675 N N . VAL A 1 91 ? 10.578 7.835 -10.263 1.00 80.19 91 VAL A N 1
ATOM 676 C CA . VAL A 1 91 ? 10.234 7.936 -8.834 1.00 80.19 91 VAL A CA 1
ATOM 677 C C . VAL A 1 91 ? 8.747 8.249 -8.630 1.00 80.19 91 VAL A C 1
ATOM 679 O O . VAL A 1 91 ? 8.118 7.693 -7.736 1.00 80.19 91 VAL A O 1
ATOM 682 N N . VAL A 1 92 ? 8.144 9.055 -9.511 1.00 84.00 92 VAL A N 1
ATOM 683 C CA . VAL A 1 92 ? 6.705 9.375 -9.474 1.00 84.00 92 VAL A CA 1
ATOM 684 C C . VAL A 1 92 ? 5.835 8.113 -9.523 1.00 84.00 92 VAL A C 1
ATOM 686 O O . VAL A 1 92 ? 4.855 8.028 -8.788 1.00 84.00 92 VAL A O 1
ATOM 689 N N . TRP A 1 93 ? 6.214 7.103 -10.314 1.00 83.19 93 TRP A N 1
ATOM 690 C CA . TRP A 1 93 ? 5.485 5.832 -10.387 1.00 83.19 93 TRP A CA 1
ATOM 691 C C . TRP A 1 93 ? 5.612 5.006 -9.107 1.00 83.19 93 TRP A C 1
ATOM 693 O O . TRP A 1 93 ? 4.647 4.362 -8.704 1.00 83.19 93 TRP A O 1
ATOM 703 N N . VAL A 1 94 ? 6.758 5.077 -8.423 1.00 81.75 94 VAL A N 1
ATOM 704 C CA . VAL A 1 94 ? 6.950 4.445 -7.107 1.00 81.75 94 VAL A CA 1
ATOM 705 C C . VAL A 1 94 ? 6.019 5.080 -6.073 1.00 81.75 94 VAL A C 1
ATOM 707 O O . VAL A 1 94 ? 5.328 4.367 -5.346 1.00 81.75 94 VAL A O 1
ATOM 710 N N . PHE A 1 95 ? 5.939 6.414 -6.049 1.00 83.19 95 PHE A N 1
ATOM 711 C CA . PHE A 1 95 ? 5.014 7.140 -5.174 1.00 83.19 95 PHE A CA 1
ATOM 712 C C . PHE A 1 95 ? 3.551 6.852 -5.505 1.00 83.19 95 PHE A C 1
ATOM 714 O O . PHE A 1 95 ? 2.770 6.580 -4.595 1.00 83.19 95 PHE A O 1
ATOM 721 N N . ALA A 1 96 ? 3.180 6.872 -6.786 1.00 82.81 96 ALA A N 1
ATOM 722 C CA . ALA A 1 96 ? 1.823 6.563 -7.225 1.00 82.81 96 ALA A CA 1
ATOM 723 C C . ALA A 1 96 ? 1.413 5.144 -6.804 1.00 82.81 96 ALA A C 1
ATOM 725 O O . ALA A 1 96 ? 0.324 4.951 -6.263 1.00 82.81 96 ALA A O 1
ATOM 726 N N . MET A 1 97 ? 2.310 4.168 -6.972 1.00 82.38 97 MET A N 1
ATOM 727 C CA . MET A 1 97 ? 2.045 2.783 -6.597 1.00 82.38 97 MET A CA 1
ATOM 728 C C . MET A 1 97 ? 1.941 2.606 -5.079 1.00 82.38 97 MET A C 1
ATOM 730 O O . MET A 1 97 ? 1.001 1.987 -4.582 1.00 82.38 97 MET A O 1
ATOM 734 N N . ALA A 1 98 ? 2.848 3.213 -4.314 1.00 83.00 98 ALA A N 1
ATOM 735 C CA . ALA A 1 98 ? 2.783 3.193 -2.856 1.00 83.00 98 ALA A CA 1
ATOM 736 C C . ALA A 1 98 ? 1.514 3.870 -2.315 1.00 83.00 98 ALA A C 1
ATOM 738 O O . ALA A 1 98 ? 0.889 3.363 -1.379 1.00 83.00 98 ALA A O 1
ATOM 739 N N . ALA A 1 99 ? 1.100 4.991 -2.911 1.00 80.44 99 ALA A N 1
ATOM 740 C CA . ALA A 1 99 ? -0.144 5.668 -2.567 1.00 80.44 99 ALA A CA 1
ATOM 741 C C . ALA A 1 99 ? -1.356 4.776 -2.868 1.00 80.44 99 ALA A C 1
ATOM 743 O O . ALA A 1 99 ? -2.208 4.600 -1.999 1.00 80.44 99 ALA A O 1
ATOM 744 N N . PHE A 1 100 ? 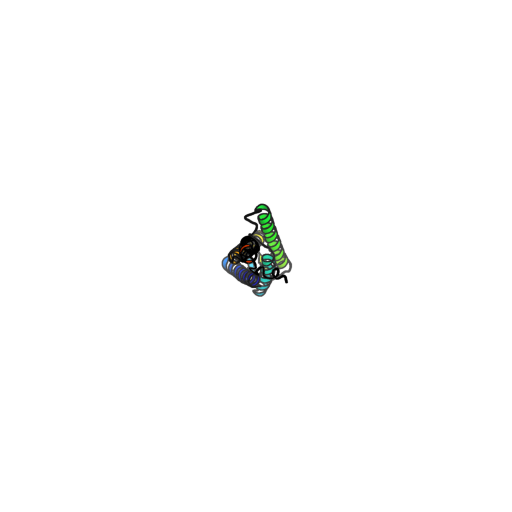-1.399 4.149 -4.047 1.00 82.62 100 PHE A N 1
ATOM 745 C CA . PHE A 1 100 ? -2.465 3.225 -4.433 1.00 82.62 100 PHE A CA 1
ATOM 746 C C . PHE A 1 100 ? -2.583 2.037 -3.472 1.00 82.62 100 PHE A C 1
ATOM 748 O O . PHE A 1 100 ? -3.675 1.761 -2.977 1.00 82.62 100 PHE A O 1
ATOM 755 N N . LEU A 1 101 ? -1.466 1.385 -3.134 1.00 82.00 101 LEU A N 1
ATOM 756 C CA . LEU A 1 101 ? -1.445 0.271 -2.179 1.00 82.00 101 LEU A CA 1
ATOM 757 C C . LEU A 1 101 ? -1.894 0.714 -0.782 1.00 82.00 101 LEU A C 1
ATOM 759 O O . LEU A 1 101 ? -2.643 0.004 -0.116 1.00 82.00 101 LEU A O 1
ATOM 763 N N . THR A 1 102 ? -1.513 1.917 -0.354 1.00 81.88 102 THR A N 1
ATOM 764 C CA . THR A 1 102 ? -1.948 2.463 0.940 1.00 81.88 102 THR A CA 1
ATOM 765 C C . THR A 1 102 ? -3.451 2.740 0.961 1.00 81.88 102 THR A C 1
ATOM 767 O O . THR A 1 102 ? -4.130 2.400 1.930 1.00 81.88 102 THR A O 1
ATOM 770 N N . VAL A 1 103 ? -3.997 3.318 -0.114 1.00 80.50 103 VAL A N 1
ATOM 771 C CA . VAL A 1 103 ? -5.442 3.548 -0.252 1.00 80.50 103 VAL A CA 1
ATOM 772 C C . VAL A 1 103 ? -6.189 2.220 -0.270 1.00 80.50 103 VAL A C 1
ATOM 774 O O . VAL A 1 103 ? -7.134 2.049 0.496 1.00 80.50 103 VAL A O 1
ATOM 777 N N . LEU A 1 104 ? -5.744 1.263 -1.084 1.00 81.56 104 LEU A N 1
ATOM 778 C CA . LEU A 1 104 ? -6.359 -0.055 -1.193 1.00 81.56 104 LEU A CA 1
ATOM 779 C C . LEU A 1 104 ? -6.372 -0.777 0.157 1.00 81.56 104 LEU A C 1
ATOM 781 O O . LEU A 1 104 ? -7.413 -1.256 0.600 1.00 81.56 104 LEU A O 1
ATOM 785 N N . GLY A 1 105 ? -5.237 -0.778 0.849 1.00 78.75 105 GLY A N 1
ATOM 786 C CA . GLY A 1 105 ? -5.110 -1.346 2.179 1.00 78.75 105 GLY A CA 1
ATOM 787 C C . GLY A 1 105 ? -5.997 -0.654 3.218 1.00 78.75 105 GLY A C 1
ATOM 788 O O . GLY A 1 105 ? -6.617 -1.308 4.058 1.00 78.75 105 GLY A O 1
ATOM 789 N N . GLY A 1 106 ? -6.105 0.675 3.153 1.00 76.19 106 GLY A N 1
ATOM 790 C CA . GLY A 1 106 ? -7.026 1.450 3.981 1.00 76.19 106 GLY A CA 1
ATOM 791 C C . GLY A 1 106 ? -8.491 1.090 3.719 1.00 76.19 106 GLY A C 1
ATOM 792 O O . GLY A 1 106 ? -9.248 0.899 4.671 1.00 76.19 106 GLY A O 1
ATOM 793 N N . VAL A 1 107 ? -8.876 0.940 2.448 1.00 78.62 107 VAL A N 1
ATOM 794 C CA . VAL A 1 107 ? -10.230 0.552 2.024 1.00 78.62 107 VAL A CA 1
ATOM 795 C C . VAL A 1 107 ? -10.565 -0.861 2.486 1.00 78.62 107 VAL A C 1
ATOM 797 O O . VAL A 1 107 ? -11.634 -1.054 3.055 1.00 78.62 107 VAL A O 1
ATOM 800 N N . ILE A 1 108 ? -9.668 -1.834 2.316 1.00 77.44 108 ILE A N 1
ATOM 801 C CA . ILE A 1 108 ? -9.883 -3.216 2.777 1.00 77.44 108 ILE A CA 1
ATOM 802 C C . ILE A 1 108 ? -10.023 -3.251 4.294 1.00 77.44 108 ILE A C 1
ATOM 804 O O . ILE A 1 108 ? -10.957 -3.856 4.824 1.00 77.44 108 ILE A O 1
ATOM 808 N N . ASN A 1 109 ? -9.142 -2.549 5.006 1.00 73.88 109 ASN A N 1
ATOM 809 C CA . ASN A 1 109 ? -9.226 -2.480 6.453 1.00 73.88 109 ASN A CA 1
ATOM 810 C C . ASN A 1 109 ? -10.516 -1.791 6.930 1.00 73.88 109 ASN A C 1
ATOM 812 O O . ASN A 1 109 ? -11.100 -2.201 7.933 1.00 73.88 109 ASN A O 1
ATOM 816 N N . TRP A 1 110 ? -10.986 -0.775 6.206 1.00 73.88 110 TRP A N 1
ATOM 817 C CA . TRP A 1 110 ? -12.276 -0.137 6.449 1.00 73.88 110 TRP A CA 1
ATOM 818 C C . TRP A 1 110 ? -13.442 -1.100 6.183 1.00 73.88 110 TRP A C 1
ATOM 820 O O . TRP A 1 110 ? -14.309 -1.241 7.044 1.00 73.88 110 TRP A O 1
ATOM 830 N N . LEU A 1 111 ? -13.414 -1.835 5.064 1.00 74.81 111 LEU A N 1
ATOM 831 C CA . LEU A 1 111 ? -14.424 -2.828 4.684 1.00 74.81 111 LEU A CA 1
ATOM 832 C C . LEU A 1 111 ? -14.541 -3.947 5.729 1.00 74.81 111 LEU A C 1
ATOM 834 O O . LEU A 1 111 ? -15.634 -4.289 6.171 1.00 74.81 111 LEU A O 1
ATOM 838 N N . ILE A 1 112 ? -13.403 -4.484 6.174 1.00 70.06 112 ILE A N 1
ATOM 839 C CA . ILE A 1 112 ? -13.334 -5.527 7.206 1.00 70.06 112 ILE A CA 1
ATOM 840 C C . ILE A 1 112 ? -13.735 -4.960 8.576 1.00 70.06 112 ILE A C 1
ATOM 842 O O . ILE A 1 112 ? -14.385 -5.644 9.369 1.00 70.06 112 ILE A O 1
ATOM 846 N N . GLY A 1 113 ? -13.390 -3.700 8.849 1.00 63.03 113 GLY A N 1
ATOM 847 C CA . GLY A 1 113 ? -13.756 -2.974 10.064 1.00 63.03 113 GLY A CA 1
ATOM 848 C C . GLY A 1 113 ? -15.257 -2.709 10.226 1.00 63.03 113 GLY A C 1
ATOM 849 O O . GLY A 1 113 ? -15.692 -2.432 11.344 1.00 63.03 113 GLY A O 1
ATOM 850 N N . PHE A 1 114 ? -16.067 -2.844 9.168 1.00 55.91 114 PHE A N 1
ATOM 851 C CA . PHE A 1 114 ? -17.529 -2.764 9.274 1.00 55.91 114 PHE A CA 1
ATOM 852 C C . PHE A 1 114 ? -18.170 -3.952 9.992 1.00 55.91 114 PHE A C 1
ATOM 854 O O . PHE A 1 114 ? -19.302 -3.825 10.467 1.00 55.91 114 PHE A O 1
ATOM 861 N N . ASN A 1 115 ? -17.457 -5.070 10.158 1.00 51.34 115 ASN A N 1
ATOM 862 C CA . ASN A 1 115 ? -17.892 -6.120 11.071 1.00 51.34 115 ASN A CA 1
ATOM 863 C C . ASN A 1 115 ? -17.683 -5.646 12.512 1.00 51.34 115 ASN A C 1
ATOM 865 O O . ASN A 1 115 ? -16.645 -5.880 13.134 1.00 51.34 115 ASN A O 1
ATOM 869 N N . LYS A 1 116 ? -18.695 -4.939 13.030 1.00 47.19 116 LYS A N 1
ATOM 870 C CA . LYS A 1 116 ? -18.829 -4.506 14.421 1.00 47.19 116 LYS A CA 1
ATOM 871 C C . LYS A 1 116 ? -18.601 -5.697 15.356 1.00 47.19 116 LYS A C 1
ATOM 873 O O . LYS A 1 116 ? -19.535 -6.406 15.713 1.00 47.19 116 LYS A O 1
ATOM 878 N N . LYS A 1 117 ? -17.370 -5.883 15.833 1.00 48.09 117 LYS A N 1
ATOM 879 C CA . LYS A 1 117 ? -17.180 -6.506 17.141 1.00 48.09 117 LYS A CA 1
ATOM 880 C C . LYS A 1 117 ? -17.755 -5.530 18.150 1.00 48.09 117 LYS A C 1
ATOM 882 O O . LYS A 1 117 ? -17.215 -4.438 18.321 1.00 48.09 117 LYS A O 1
ATOM 887 N N . GLU A 1 118 ? -18.873 -5.927 18.746 1.00 47.56 118 GLU A N 1
ATOM 888 C CA . GLU A 1 118 ? -19.455 -5.340 19.947 1.00 47.56 118 GLU A CA 1
ATOM 889 C C . GLU A 1 118 ? -18.345 -4.794 20.838 1.00 47.56 118 GLU A C 1
ATOM 891 O O . GLU A 1 118 ? -17.489 -5.525 21.348 1.00 47.56 118 GLU A O 1
ATOM 896 N N . THR A 1 119 ? -18.299 -3.473 20.937 1.00 51.56 119 THR A N 1
ATOM 897 C CA . THR A 1 119 ? -17.277 -2.768 21.688 1.00 51.56 119 THR A CA 1
ATOM 898 C C . THR A 1 119 ? -17.321 -3.286 23.129 1.00 51.56 119 THR A C 1
ATOM 900 O O . THR A 1 119 ? -18.398 -3.326 23.711 1.00 51.56 119 THR A O 1
ATOM 903 N N . PRO A 1 120 ? -16.199 -3.619 23.784 1.00 54.97 120 PRO A N 1
ATOM 904 C CA . PRO A 1 120 ? -16.201 -4.033 25.195 1.00 54.97 120 PRO A CA 1
ATOM 905 C C . PRO A 1 120 ? -16.881 -3.010 26.129 1.00 54.97 120 PRO A C 1
ATOM 907 O O . PRO A 1 120 ? -17.356 -3.359 27.206 1.00 54.97 120 PRO A O 1
ATOM 910 N N . ALA A 1 121 ? -17.004 -1.754 25.685 1.00 59.00 121 ALA A N 1
ATOM 911 C CA . ALA A 1 121 ? -17.778 -0.706 26.341 1.00 59.00 121 ALA A CA 1
ATOM 912 C C . ALA A 1 121 ? -19.303 -0.949 26.361 1.00 59.00 121 ALA A C 1
ATOM 914 O O . ALA A 1 121 ? -19.951 -0.500 27.306 1.00 59.00 121 ALA A O 1
ATOM 915 N N . SER A 1 122 ? -19.886 -1.648 25.375 1.00 58.84 122 SER A N 1
ATOM 916 C CA . SER A 1 122 ? -21.302 -2.042 25.416 1.00 58.84 122 SER A CA 1
ATOM 917 C C . SER A 1 122 ? -21.511 -3.148 26.442 1.00 58.84 122 SER A C 1
ATOM 919 O O . SER A 1 122 ? -22.344 -2.970 27.319 1.00 58.84 122 SER A O 1
ATOM 921 N N . ARG A 1 123 ? -20.662 -4.187 26.462 1.00 60.06 123 ARG A N 1
ATOM 922 C CA . ARG A 1 123 ? -20.710 -5.241 27.495 1.00 60.06 123 ARG A CA 1
ATOM 923 C C . ARG A 1 123 ? -20.470 -4.701 28.906 1.00 60.06 123 ARG A C 1
ATOM 925 O O . ARG A 1 123 ? -21.139 -5.122 29.840 1.00 60.06 123 ARG A O 1
ATOM 932 N N . ALA A 1 124 ? -19.571 -3.729 29.079 1.00 67.38 124 ALA A N 1
ATOM 933 C CA . ALA A 1 124 ? -19.353 -3.082 30.375 1.00 67.38 124 ALA A CA 1
ATOM 934 C C . ALA A 1 124 ? -20.538 -2.193 30.807 1.00 67.38 124 ALA A C 1
ATOM 936 O O . ALA A 1 124 ? -20.847 -2.119 31.998 1.00 67.38 124 ALA A O 1
ATOM 937 N N . ARG A 1 125 ? -21.221 -1.526 29.862 1.00 69.00 125 ARG A N 1
ATOM 938 C CA . ARG A 1 125 ? -22.462 -0.778 30.142 1.00 69.00 125 ARG A CA 1
ATOM 939 C C . ARG A 1 125 ? -23.628 -1.708 30.454 1.00 69.00 125 ARG A C 1
ATOM 941 O O . ARG A 1 125 ? -24.377 -1.427 31.379 1.00 69.00 125 ARG A O 1
ATOM 948 N N . GLU A 1 126 ? -23.733 -2.822 29.748 1.00 70.06 126 GLU A N 1
ATOM 949 C CA . GLU A 1 126 ? -24.769 -3.837 29.927 1.00 70.06 126 GLU A CA 1
ATOM 950 C C . GLU A 1 126 ? -24.595 -4.581 31.259 1.00 70.06 126 GLU A C 1
ATOM 952 O O . GLU A 1 126 ? -25.549 -4.719 32.017 1.00 70.06 126 GLU A O 1
ATOM 957 N N . GLN A 1 127 ? -23.359 -4.915 31.648 1.00 71.69 127 GLN A N 1
ATOM 958 C CA . GLN A 1 127 ? -23.055 -5.458 32.979 1.00 71.69 127 GLN A CA 1
ATOM 959 C C . GLN A 1 127 ? -23.328 -4.456 34.110 1.00 71.69 127 GLN A C 1
ATOM 961 O O . GLN A 1 127 ? -23.769 -4.852 35.190 1.00 71.69 127 GLN A O 1
ATOM 966 N N . ARG A 1 128 ? -23.086 -3.155 33.894 1.00 72.19 128 ARG A N 1
ATOM 967 C CA . ARG A 1 128 ? -23.445 -2.114 34.874 1.00 72.19 128 ARG A CA 1
ATOM 968 C C . ARG A 1 128 ? -24.959 -1.921 34.973 1.00 72.19 128 ARG A C 1
ATOM 970 O O . ARG A 1 128 ? -25.457 -1.795 36.086 1.00 72.19 128 ARG A O 1
ATOM 977 N N . ALA A 1 129 ? -25.679 -1.958 33.853 1.00 74.69 129 ALA A N 1
ATOM 978 C CA . ALA A 1 129 ? -27.139 -1.904 33.831 1.00 74.69 129 ALA A CA 1
ATOM 979 C C . ALA A 1 129 ? -27.761 -3.131 34.527 1.00 74.69 129 ALA A C 1
ATOM 981 O O . ALA A 1 129 ? -28.640 -2.973 35.371 1.00 74.69 129 ALA A O 1
ATOM 982 N N . ALA A 1 130 ? -27.227 -4.331 34.278 1.00 73.06 130 ALA A N 1
ATOM 983 C CA . ALA A 1 130 ? -27.647 -5.564 34.944 1.00 73.06 130 ALA A CA 1
ATOM 984 C C . ALA A 1 130 ? -27.374 -5.539 36.462 1.00 73.06 130 ALA A C 1
ATOM 986 O O . ALA A 1 130 ? -28.213 -5.971 37.251 1.00 73.06 130 ALA A O 1
ATOM 987 N N . ARG A 1 131 ? -26.241 -4.970 36.904 1.00 70.69 131 ARG A N 1
ATOM 988 C CA . ARG A 1 131 ? -25.946 -4.782 38.339 1.00 70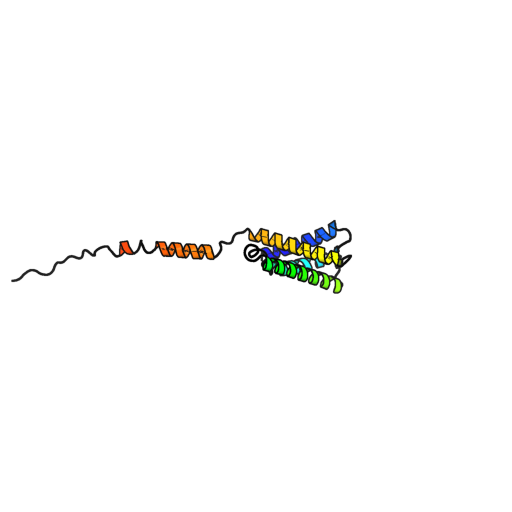.69 131 ARG A CA 1
ATOM 989 C C . ARG A 1 131 ? -26.860 -3.756 39.015 1.00 70.69 131 ARG A C 1
ATOM 991 O O . ARG A 1 131 ? -27.175 -3.927 40.188 1.00 70.69 131 ARG A O 1
ATOM 998 N N . MET A 1 132 ? -27.305 -2.719 38.304 1.00 68.44 132 MET A N 1
ATOM 999 C CA . MET A 1 132 ? -28.242 -1.725 38.850 1.00 68.44 132 MET A CA 1
ATOM 1000 C C . MET A 1 132 ? -29.690 -2.227 38.947 1.00 68.44 132 MET A C 1
ATOM 1002 O O . MET A 1 132 ? -30.453 -1.667 39.726 1.00 68.44 132 MET A O 1
ATOM 1006 N N . GLN A 1 133 ? -30.070 -3.283 38.220 1.00 63.84 133 GLN A N 1
ATOM 1007 C CA . GLN A 1 133 ? -31.397 -3.914 38.332 1.00 63.84 133 GLN A CA 1
ATOM 1008 C C . GLN A 1 133 ? -31.489 -4.957 39.461 1.00 63.84 133 GLN A C 1
ATOM 1010 O O . GLN A 1 133 ? -32.581 -5.289 39.919 1.00 63.84 133 GLN A O 1
ATOM 1015 N N . GLN A 1 134 ? -30.354 -5.420 39.991 1.00 62.09 134 GLN A N 1
ATOM 1016 C CA . GLN A 1 134 ? -30.304 -6.404 41.078 1.00 62.09 134 GLN A CA 1
ATOM 1017 C C . GLN A 1 134 ? -30.649 -5.943 42.520 1.00 62.09 134 GLN A C 1
ATOM 1019 O O . GLN A 1 134 ? -30.869 -6.830 43.350 1.00 62.09 134 GLN A O 1
ATOM 1024 N N . PRO A 1 135 ? -30.753 -4.646 42.894 1.00 58.06 135 PRO A N 1
ATOM 1025 C CA . PRO A 1 135 ? -31.050 -4.266 44.277 1.00 58.06 135 PRO A CA 1
ATOM 1026 C C . PRO A 1 135 ? -32.539 -4.358 44.656 1.00 58.06 135 PRO A C 1
ATOM 1028 O O . PRO A 1 135 ? -32.847 -4.327 45.845 1.00 58.06 135 PRO A O 1
ATOM 1031 N N . ALA A 1 136 ? -33.464 -4.505 43.698 1.00 56.19 136 ALA A N 1
ATOM 1032 C CA . ALA A 1 136 ? -34.898 -4.606 43.997 1.00 56.19 136 ALA A CA 1
ATOM 1033 C C . ALA A 1 136 ? -35.345 -6.040 44.342 1.00 56.19 136 ALA A C 1
ATOM 1035 O O . ALA A 1 136 ? -36.151 -6.232 45.248 1.00 56.19 136 ALA A O 1
ATOM 1036 N N . ALA A 1 137 ? -34.776 -7.058 43.687 1.00 55.47 137 ALA A N 1
ATOM 1037 C CA . ALA A 1 137 ? -35.195 -8.451 43.879 1.00 55.47 137 ALA A CA 1
ATOM 1038 C C . ALA A 1 137 ? -34.771 -9.042 45.239 1.00 55.47 137 ALA A C 1
ATOM 1040 O O . ALA A 1 137 ? -35.458 -9.907 45.772 1.00 55.47 137 ALA A O 1
ATOM 1041 N N . ARG A 1 138 ? -33.667 -8.565 45.836 1.00 55.34 138 ARG A N 1
ATOM 1042 C CA . ARG A 1 138 ? -33.198 -9.059 47.147 1.00 55.34 138 ARG A CA 1
ATOM 1043 C C . ARG A 1 138 ? -33.901 -8.420 48.346 1.00 55.34 138 ARG A C 1
ATOM 1045 O O . ARG A 1 138 ? -33.986 -9.055 49.386 1.00 55.34 138 ARG A O 1
ATOM 1052 N N . ARG A 1 139 ? -34.459 -7.210 48.210 1.00 55.09 139 ARG A N 1
ATOM 1053 C CA . ARG A 1 139 ? -35.184 -6.557 49.319 1.00 55.09 139 ARG A CA 1
ATOM 1054 C C . ARG A 1 139 ? -36.564 -7.163 49.584 1.00 55.09 139 ARG A C 1
ATOM 1056 O O . ARG A 1 139 ? -37.018 -7.112 50.717 1.00 55.09 139 ARG A O 1
ATOM 1063 N N . GLY A 1 140 ? -37.198 -7.770 48.576 1.00 52.56 140 GLY A N 1
ATOM 1064 C CA . GLY A 1 140 ? -38.480 -8.467 48.747 1.00 52.56 140 GLY A CA 1
ATOM 1065 C C . GLY A 1 140 ? -38.363 -9.845 49.410 1.00 52.56 140 GLY A C 1
ATOM 1066 O O . GLY A 1 140 ? -39.307 -10.288 50.052 1.00 52.56 140 GLY A O 1
ATOM 1067 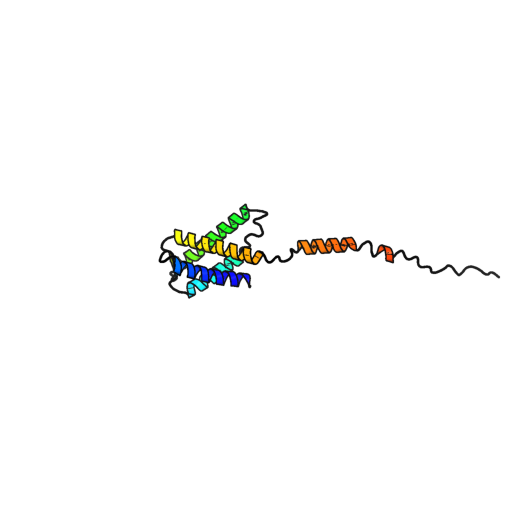N N . ALA A 1 141 ? -37.208 -10.510 49.294 1.00 55.09 141 ALA A N 1
ATOM 1068 C CA . ALA A 1 141 ? -36.982 -11.827 49.897 1.00 55.09 141 ALA A CA 1
ATOM 1069 C C . ALA A 1 141 ? -36.563 -11.751 51.378 1.00 55.09 141 ALA A C 1
ATOM 1071 O O . ALA A 1 141 ? -36.790 -12.698 52.121 1.00 55.09 141 ALA A O 1
ATOM 1072 N N . GLU A 1 142 ? -35.991 -10.624 51.815 1.00 52.25 142 GLU A N 1
ATOM 1073 C CA . GLU A 1 142 ? -35.497 -10.435 53.190 1.00 52.25 142 GLU A CA 1
ATOM 1074 C C . GLU A 1 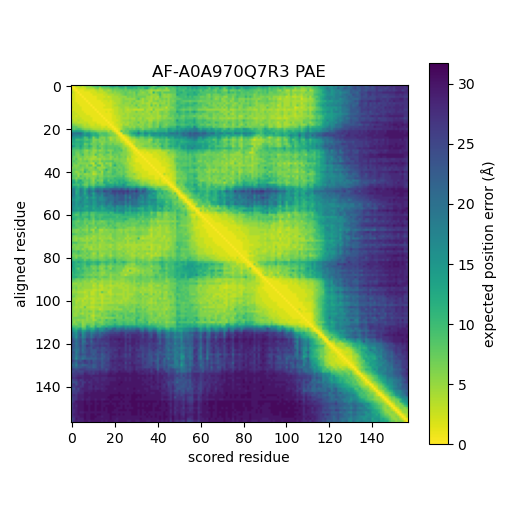142 ? -36.515 -9.751 54.124 1.00 52.25 142 GLU A C 1
ATOM 1076 O O . GLU A 1 142 ? -36.258 -9.584 55.311 1.00 52.25 142 GLU A O 1
ATOM 1081 N N . GLN A 1 143 ? -37.687 -9.367 53.604 1.00 53.47 143 GLN A N 1
ATOM 1082 C CA . GLN A 1 143 ? -38.785 -8.769 54.378 1.00 53.47 143 GLN A CA 1
ATOM 1083 C C . GLN A 1 143 ? -39.962 -9.722 54.627 1.00 53.47 143 GLN A C 1
ATOM 1085 O O . GLN A 1 143 ? -41.011 -9.272 55.082 1.00 53.47 143 GLN A O 1
ATOM 1090 N N . ALA A 1 144 ? -39.819 -11.026 54.376 1.00 52.88 144 ALA A N 1
ATOM 1091 C CA . ALA A 1 144 ? -40.795 -11.990 54.876 1.00 52.88 144 ALA A CA 1
ATOM 1092 C C . ALA A 1 144 ? -40.620 -12.109 56.405 1.00 52.88 144 ALA A C 1
ATOM 1094 O O . ALA A 1 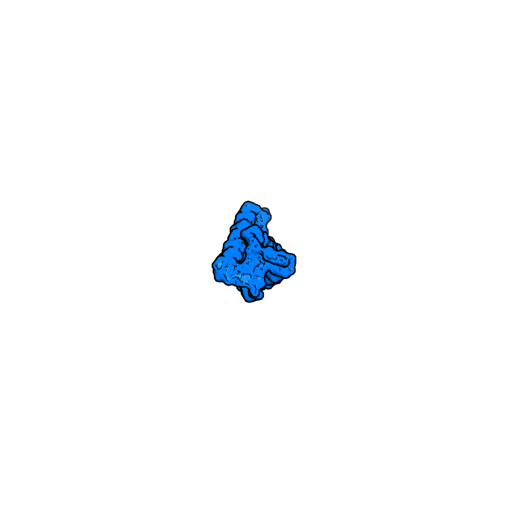144 ? -39.572 -12.585 56.848 1.00 52.88 144 ALA A O 1
ATOM 1095 N N . PRO A 1 145 ? -41.585 -11.664 57.233 1.00 53.31 145 PRO A N 1
ATOM 1096 C CA . PRO A 1 145 ? -41.475 -11.820 58.674 1.00 53.31 145 PRO A CA 1
ATOM 1097 C C . PRO A 1 145 ? -41.559 -13.315 59.004 1.00 53.31 145 PRO A C 1
ATOM 1099 O O . PRO A 1 145 ? -42.556 -13.965 58.685 1.00 53.31 145 PRO A O 1
ATOM 1102 N N . ASP A 1 146 ? -40.505 -13.865 59.618 1.00 59.03 146 ASP A N 1
ATOM 1103 C CA . ASP A 1 146 ? -40.497 -15.219 60.184 1.00 59.03 146 ASP A CA 1
ATOM 1104 C C . ASP A 1 146 ? -41.566 -15.262 61.285 1.00 59.03 146 ASP A C 1
ATOM 1106 O O . ASP A 1 146 ? -41.363 -14.820 62.416 1.00 59.03 146 ASP A O 1
ATOM 1110 N N . GLY A 1 147 ? -42.757 -15.731 60.914 1.00 57.53 147 GLY A N 1
ATOM 1111 C CA . GLY A 1 147 ? -43.904 -15.951 61.785 1.00 57.53 147 GLY A CA 1
ATOM 1112 C C . GLY A 1 147 ? -43.699 -17.138 62.726 1.00 57.53 147 GLY A C 1
ATOM 1113 O O . GLY A 1 147 ? -44.589 -17.978 62.857 1.00 57.53 147 GLY A O 1
ATOM 1114 N N . ARG A 1 148 ? -42.542 -17.235 63.392 1.00 55.75 148 ARG A N 1
ATOM 1115 C CA . ARG A 1 148 ? -42.320 -18.213 64.457 1.00 55.75 148 ARG A CA 1
ATOM 1116 C C . ARG A 1 148 ? -42.786 -17.642 65.783 1.00 55.75 148 ARG A C 1
ATOM 1118 O O . ARG A 1 148 ? -42.096 -16.914 66.488 1.00 55.75 148 ARG A O 1
ATOM 1125 N N . GLY A 1 149 ? -44.043 -17.979 66.041 1.00 49.91 149 GLY A N 1
ATOM 1126 C CA . GLY A 1 149 ? -44.842 -17.560 67.164 1.00 49.91 149 GLY A CA 1
ATOM 1127 C C . GLY A 1 149 ? -44.181 -17.721 68.525 1.00 49.91 149 GLY A C 1
ATOM 1128 O O . GLY A 1 149 ? -43.619 -18.751 68.895 1.00 49.91 149 GLY A O 1
ATOM 1129 N N . ALA A 1 150 ? -44.407 -16.668 69.295 1.00 53.12 150 ALA A N 1
ATOM 1130 C CA . ALA A 1 150 ? -44.648 -16.691 70.717 1.00 53.12 150 ALA A CA 1
ATOM 1131 C C . ALA A 1 150 ? -45.513 -17.894 71.146 1.00 53.12 150 ALA A C 1
ATOM 1133 O O . ALA A 1 150 ? -46.724 -17.891 70.949 1.00 53.12 150 ALA A O 1
ATOM 1134 N N . LYS A 1 151 ? -44.905 -18.893 71.787 1.00 55.88 151 LYS A N 1
ATOM 1135 C CA . LYS A 1 151 ? -45.557 -19.768 72.775 1.00 55.88 151 LYS A CA 1
ATOM 1136 C C . LYS A 1 151 ? -44.493 -20.350 73.702 1.00 55.88 151 LYS A C 1
ATOM 1138 O O . LYS A 1 151 ? -43.892 -21.357 73.362 1.00 55.88 151 LYS A O 1
ATOM 1143 N N . ALA A 1 152 ? -44.276 -19.719 74.855 1.00 53.53 152 ALA A N 1
ATOM 1144 C CA . ALA A 1 152 ? -43.799 -20.378 76.079 1.00 53.53 152 ALA A CA 1
ATOM 1145 C C . ALA A 1 152 ? -43.704 -19.355 77.223 1.00 53.53 152 ALA A C 1
ATOM 1147 O O . ALA A 1 152 ? -42.616 -18.948 77.619 1.00 53.53 152 ALA A O 1
ATOM 1148 N N . LYS A 1 153 ? -44.850 -18.894 77.733 1.00 51.31 153 LYS A N 1
ATOM 1149 C CA . LYS A 1 153 ? -44.943 -18.319 79.084 1.00 51.31 153 LYS A CA 1
ATOM 1150 C C . LYS A 1 153 ? -46.403 -18.287 79.526 1.00 51.31 153 LYS A C 1
ATOM 1152 O O . LYS A 1 153 ? -47.076 -17.280 79.360 1.00 51.31 153 LYS A O 1
ATOM 1157 N N . GLN A 1 154 ? -46.893 -19.405 80.050 1.00 53.38 154 GLN A N 1
ATOM 1158 C CA . GLN A 1 154 ? -48.004 -19.424 81.003 1.00 53.38 154 GLN A CA 1
ATOM 1159 C C . GLN A 1 154 ? -48.137 -20.814 81.627 1.00 53.38 154 GLN A C 1
ATOM 1161 O O . GLN A 1 154 ? -47.813 -21.783 80.951 1.00 53.38 154 GLN A O 1
ATOM 1166 N N . THR A 1 155 ? -48.632 -20.816 82.873 1.00 52.72 155 THR A N 1
ATOM 1167 C CA . THR A 1 155 ? -48.794 -21.878 83.898 1.00 52.72 155 THR A CA 1
ATOM 1168 C C . THR A 1 155 ? -47.523 -22.133 84.735 1.00 52.72 155 THR A C 1
ATOM 1170 O O . THR A 1 155 ? -46.548 -22.597 84.155 1.00 52.72 155 THR A O 1
ATOM 1173 N N . VAL A 1 156 ? -47.357 -21.808 86.037 1.00 51.50 156 VAL A N 1
ATOM 1174 C CA . VAL A 1 156 ? -48.25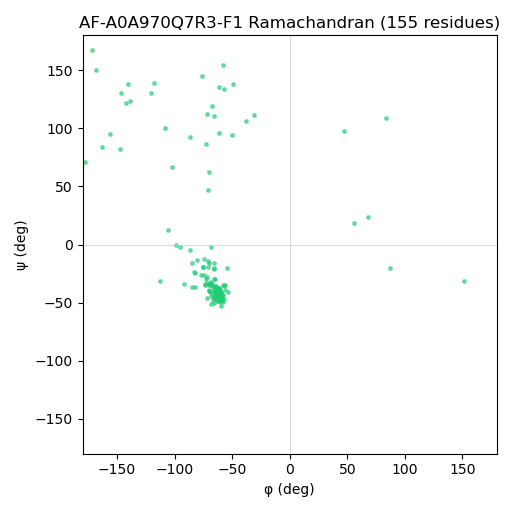6 -21.556 87.206 1.00 51.50 156 VAL A CA 1
ATOM 1175 C C . VAL A 1 156 ? -49.328 -22.650 87.307 1.00 51.50 156 VAL A C 1
ATOM 1177 O O . VAL A 1 156 ? -50.216 -22.678 86.464 1.00 51.50 156 VAL A O 1
ATOM 1180 N N . ASP A 1 157 ? -49.184 -23.687 88.131 1.00 53.78 157 ASP A N 1
ATOM 1181 C CA . ASP A 1 157 ? -49.087 -23.708 89.604 1.00 53.78 157 ASP A CA 1
ATOM 1182 C C . ASP A 1 157 ? -48.222 -24.866 90.147 1.00 53.78 157 ASP A C 1
ATOM 1184 O O . ASP A 1 157 ? -48.173 -25.932 89.487 1.00 53.78 157 ASP A O 1
#

Foldseek 3Di:
DVQLVVQLVLQLVLLVVCCVPVVAQKHQPDSVVSNVLSNVLSVLLVVQLADPCCVPDVVVNVVSLVVQLVVQLVVLVVCVVVVHSIDGPDSVSSSVSSNVSSVSSNVSSVVVVVPDPPDVVVVVVVVVVVVVVPPPVVVVVVPPPPPPDDDDDDDDD

pLDDT: mean 71.03, std 11.33, range [47.19, 86.25]